Protein AF-A0A2C9LKN1-F1 (afdb_monomer_lite)

Radius of gyration: 39.39 Å; chains: 1; bounding box: 81×44×110 Å

pLDDT: mean 79.97, std 21.87, range [33.69, 97.94]

Sequence (160 aa):
MQHVTASDLLPQSVAQSTEMIQAHETTVREVFEDETLLVLQSDGPSIISSLKREEEFFSHSQDYRFSMEQVEEIHHHLQDTITRLARLADTRMNKLHNCLQLREYEEECHKVSTQQALVNGSWDIGLVIGCLTLVTLTDLPHATWTDLPHVTLTDLPHVT

Foldseek 3Di:
DDDCDPLNDQDPALVRLVVVLVVLVVVVCCVVVPPVLVCCLVCLVVVLVVLVVCCVVCVVPPVSVVVSVVSVVVNVVSVVVVVVVVVVSVVSNVVSVVSSVVNVVVVVVVVVVVVVVVVVVVVVVVVVVVVVVVVVVVPDPDDDPPDDDDDDDDDDDDDD

Structure (mmCIF, N/CA/C/O backbone):
data_AF-A0A2C9LKN1-F1
#
_entry.id   AF-A0A2C9LKN1-F1
#
loop_
_atom_site.group_PDB
_atom_site.id
_atom_site.type_symbol
_atom_site.label_atom_id
_atom_site.label_alt_id
_atom_site.label_comp_id
_atom_site.label_asym_id
_atom_site.label_entity_id
_atom_site.label_seq_id
_atom_site.pdbx_PDB_ins_code
_atom_site.Cartn_x
_atom_site.Cartn_y
_atom_site.Cartn_z
_atom_site.occupancy
_atom_site.B_iso_or_equiv
_atom_site.auth_seq_id
_atom_site.auth_comp_id
_atom_site.auth_asym_id
_atom_site.auth_atom_id
_atom_site.pdbx_PDB_model_num
ATOM 1 N N . MET A 1 1 ? 0.862 25.914 10.711 1.00 33.69 1 MET A N 1
ATOM 2 C CA . MET A 1 1 ? -0.504 25.422 10.984 1.00 33.69 1 MET A CA 1
ATOM 3 C C . MET A 1 1 ? -0.576 23.990 10.484 1.00 33.69 1 MET A C 1
ATOM 5 O O . MET A 1 1 ? -0.313 23.785 9.308 1.00 33.69 1 MET A O 1
ATOM 9 N N . GLN A 1 2 ? -0.782 23.009 11.366 1.00 41.62 2 GLN A N 1
ATOM 10 C CA . GLN A 1 2 ? -0.897 21.598 10.978 1.00 41.62 2 GLN A CA 1
ATOM 11 C C . GLN A 1 2 ? -2.321 21.348 10.482 1.00 41.62 2 GLN A C 1
ATOM 13 O O . GLN A 1 2 ? -3.282 21.586 11.209 1.00 41.62 2 GLN A O 1
ATOM 18 N N . HIS A 1 3 ? -2.447 20.938 9.224 1.00 37.59 3 HIS A N 1
ATOM 19 C CA . HIS A 1 3 ? -3.716 20.548 8.629 1.00 37.59 3 HIS A CA 1
ATOM 20 C C . HIS A 1 3 ? -3.990 19.114 9.094 1.00 37.59 3 HIS A C 1
ATOM 22 O O . HIS A 1 3 ? -3.380 18.180 8.583 1.00 37.59 3 HIS A O 1
ATOM 28 N N . VAL A 1 4 ? -4.827 18.948 10.121 1.00 43.00 4 VAL A N 1
ATOM 29 C CA . VAL A 1 4 ? -5.286 17.623 10.561 1.00 43.00 4 VAL A CA 1
ATOM 30 C C . VAL A 1 4 ? -6.109 17.059 9.413 1.00 43.00 4 VAL A C 1
ATOM 32 O O . VAL A 1 4 ? -7.183 17.572 9.095 1.00 43.00 4 VAL A O 1
ATOM 35 N N . THR A 1 5 ? -5.565 16.070 8.714 1.00 49.31 5 THR A N 1
ATOM 36 C CA . THR A 1 5 ? -6.318 15.388 7.665 1.00 49.31 5 THR A CA 1
ATOM 37 C C . THR A 1 5 ? -7.349 14.476 8.326 1.00 49.31 5 THR A C 1
ATOM 39 O O . THR A 1 5 ? -7.126 13.987 9.431 1.00 49.31 5 THR A O 1
ATOM 42 N N . ALA A 1 6 ? -8.487 14.213 7.676 1.00 53.81 6 ALA A N 1
ATOM 43 C CA . ALA A 1 6 ? -9.513 13.305 8.210 1.00 53.81 6 ALA A CA 1
ATOM 44 C C . ALA A 1 6 ? -8.967 11.894 8.535 1.00 53.81 6 ALA A C 1
ATOM 46 O O . ALA A 1 6 ? -9.572 11.156 9.305 1.00 53.81 6 ALA A O 1
ATOM 47 N N . SER A 1 7 ? -7.799 11.540 7.984 1.00 58.59 7 SER A N 1
ATOM 48 C CA . SER A 1 7 ? -7.067 10.307 8.281 1.00 58.59 7 SER A CA 1
ATOM 49 C C . SER A 1 7 ? -6.417 10.267 9.674 1.00 58.59 7 SER A C 1
ATOM 51 O O . SER A 1 7 ? -6.032 9.179 10.101 1.00 58.59 7 SER A O 1
ATOM 53 N N . ASP A 1 8 ? -6.273 11.404 10.363 1.00 64.88 8 ASP A N 1
ATOM 54 C CA . ASP A 1 8 ? -5.597 11.513 11.667 1.00 64.88 8 ASP A CA 1
ATOM 55 C C . ASP A 1 8 ? -6.571 11.536 12.858 1.00 64.88 8 ASP A C 1
ATOM 57 O O . ASP A 1 8 ? -6.150 11.526 14.016 1.00 64.88 8 ASP A O 1
ATOM 61 N N . LEU A 1 9 ? -7.880 11.578 12.597 1.00 78.56 9 LEU A N 1
ATOM 62 C CA . LEU A 1 9 ? -8.894 11.553 13.646 1.00 78.56 9 LEU A CA 1
ATOM 63 C C . LEU A 1 9 ? -9.106 10.115 14.126 1.00 78.56 9 LEU A C 1
ATOM 65 O O . LEU A 1 9 ? -9.401 9.218 13.339 1.00 78.56 9 LEU A O 1
ATOM 69 N N . LEU A 1 10 ? -8.966 9.899 15.434 1.00 83.88 10 LEU A N 1
ATOM 70 C CA . LEU A 1 10 ? -9.309 8.623 16.056 1.00 83.88 10 LEU A CA 1
ATOM 71 C C . LEU A 1 10 ? -10.837 8.454 16.070 1.00 83.88 10 LEU A C 1
ATOM 73 O O . LEU A 1 10 ? -11.538 9.410 16.421 1.00 83.88 10 LEU A O 1
ATOM 77 N N . PRO A 1 11 ? -11.365 7.258 15.753 1.00 89.31 11 PRO A N 1
ATOM 78 C CA . PRO A 1 11 ? -12.796 7.004 15.847 1.00 89.31 11 PRO A CA 1
ATOM 79 C C . PRO A 1 11 ? -13.265 7.137 17.299 1.00 89.31 11 PRO A C 1
ATOM 81 O O . PRO A 1 11 ? -12.560 6.742 18.230 1.00 89.31 11 PRO A O 1
ATOM 84 N N . GLN A 1 12 ? -14.452 7.702 17.496 1.00 89.31 12 GLN A N 1
ATOM 85 C CA . GLN A 1 12 ? -15.069 8.012 18.789 1.00 89.31 12 GLN A CA 1
ATOM 86 C C . GLN A 1 12 ? -16.100 6.966 19.233 1.00 89.31 12 GLN A C 1
ATOM 88 O O . GLN A 1 12 ? -16.553 7.013 20.371 1.00 89.31 12 GLN A O 1
ATOM 93 N N . SER A 1 13 ? -16.471 6.026 18.360 1.00 93.00 13 SER A N 1
ATOM 94 C CA . SER A 1 13 ? -17.449 4.971 18.646 1.00 93.00 13 SER A CA 1
ATOM 95 C C . SER A 1 13 ? -17.147 3.692 17.865 1.00 93.00 13 SER A C 1
ATOM 97 O O . SER A 1 13 ? -16.416 3.726 16.873 1.00 93.00 13 SER A O 1
ATOM 99 N N . VAL A 1 14 ? -17.745 2.570 18.280 1.00 95.38 14 VAL A N 1
ATOM 100 C CA . VAL A 1 14 ? -17.675 1.283 17.561 1.00 95.38 14 VAL A CA 1
ATOM 101 C C . VAL A 1 14 ? -18.204 1.419 16.128 1.00 95.38 14 VAL A C 1
ATOM 103 O O . VAL A 1 14 ? -17.573 0.948 15.179 1.00 95.38 14 VAL A O 1
ATOM 106 N N . ALA A 1 15 ? -19.324 2.128 15.952 1.00 94.81 15 ALA A N 1
ATOM 107 C CA . ALA A 1 15 ? -19.916 2.378 14.639 1.00 94.81 15 ALA A CA 1
ATOM 108 C C . ALA A 1 15 ? -18.960 3.154 13.719 1.00 94.81 15 ALA A C 1
ATOM 110 O O . ALA A 1 15 ? -18.736 2.744 12.582 1.00 94.81 15 ALA A O 1
ATOM 111 N N . GLN A 1 16 ? -18.335 4.221 14.232 1.00 94.56 16 GLN A N 1
ATOM 112 C CA . GLN A 1 16 ? -17.380 5.012 13.457 1.00 94.56 16 GLN A CA 1
ATOM 113 C C . GLN A 1 16 ? -16.110 4.214 13.130 1.00 94.56 16 GLN A C 1
ATOM 115 O O . GLN A 1 16 ? -15.618 4.289 12.008 1.00 94.56 16 GLN A O 1
ATOM 120 N N . SER A 1 17 ? -15.589 3.418 14.072 1.00 95.12 17 SER A N 1
ATOM 121 C CA . SER A 1 17 ? -14.455 2.520 13.810 1.00 95.12 17 SER A CA 1
ATOM 122 C C . SER A 1 17 ? -14.766 1.545 12.673 1.00 95.12 17 SER A C 1
ATOM 124 O O . SER A 1 17 ? -13.942 1.355 11.782 1.00 95.12 17 SER A O 1
ATOM 126 N N . THR A 1 18 ? -15.969 0.966 12.677 1.00 96.69 18 THR A N 1
ATOM 127 C CA . THR A 1 18 ? -16.418 0.011 11.654 1.00 96.69 18 THR A CA 1
ATOM 128 C C . THR A 1 18 ? -16.545 0.671 10.281 1.00 96.69 18 THR A C 1
ATOM 130 O O . THR A 1 18 ? -16.037 0.142 9.295 1.00 96.69 18 THR A O 1
ATOM 133 N N . GLU A 1 19 ? -17.162 1.853 10.215 1.00 96.31 19 GLU A N 1
ATOM 134 C CA . GLU A 1 19 ? -17.273 2.636 8.980 1.00 96.31 19 GLU A CA 1
ATOM 135 C C . GLU A 1 19 ? -15.890 2.987 8.412 1.00 96.31 19 GLU A C 1
ATOM 137 O O . GLU A 1 19 ? -15.632 2.804 7.223 1.00 96.31 19 GLU A O 1
ATOM 142 N N . MET A 1 20 ? -14.960 3.428 9.265 1.00 95.31 20 MET A N 1
ATOM 143 C CA . MET A 1 20 ? -13.597 3.759 8.846 1.00 95.31 20 MET A CA 1
ATOM 144 C C . MET A 1 20 ? -12.817 2.540 8.338 1.00 95.31 20 MET A C 1
ATOM 146 O O . MET A 1 20 ? -12.016 2.694 7.415 1.00 95.31 20 MET A O 1
ATOM 150 N N . ILE A 1 21 ? -13.039 1.346 8.905 1.00 97.06 21 ILE A N 1
ATOM 151 C CA . ILE A 1 21 ? -12.463 0.088 8.398 1.00 97.06 21 ILE A CA 1
ATOM 152 C C . ILE A 1 21 ? -12.992 -0.194 6.991 1.00 97.06 21 ILE A C 1
ATOM 154 O O . ILE A 1 21 ? -12.194 -0.349 6.073 1.00 97.06 21 ILE A O 1
ATOM 158 N N . GLN A 1 22 ? -14.312 -0.175 6.799 1.00 97.75 22 GLN A N 1
ATOM 159 C CA . GLN A 1 22 ? -14.937 -0.446 5.497 1.00 97.75 22 GLN A CA 1
ATOM 160 C C . GLN A 1 22 ? -14.511 0.559 4.420 1.00 97.75 22 GLN A C 1
ATOM 162 O O . GLN A 1 22 ? -14.242 0.190 3.271 1.00 97.75 22 GLN A O 1
ATOM 167 N N . ALA A 1 23 ? -14.422 1.838 4.791 1.00 96.31 23 ALA A N 1
ATOM 168 C CA . ALA A 1 23 ? -13.929 2.886 3.910 1.00 96.31 23 ALA A CA 1
ATOM 169 C C . ALA A 1 23 ? -12.464 2.635 3.521 1.00 96.31 23 ALA A C 1
ATOM 171 O O . ALA A 1 23 ? -12.124 2.698 2.342 1.00 96.31 23 ALA A O 1
ATOM 172 N N . HIS A 1 24 ? -11.608 2.290 4.491 1.00 96.25 24 HIS A N 1
ATOM 173 C CA . HIS A 1 24 ? -10.197 1.991 4.239 1.00 96.25 24 HIS A CA 1
ATOM 174 C C . HIS A 1 24 ? -10.017 0.738 3.372 1.00 96.25 24 HIS A C 1
ATOM 176 O O . HIS A 1 24 ? -9.255 0.785 2.414 1.00 96.25 24 HIS A O 1
ATOM 182 N N . GLU A 1 25 ? -10.757 -0.346 3.627 1.00 97.75 25 GLU A N 1
ATOM 183 C CA . GLU A 1 25 ? -10.773 -1.545 2.771 1.00 97.75 25 GLU A CA 1
ATOM 184 C C . GLU A 1 25 ? -11.139 -1.208 1.328 1.00 97.75 25 GLU A C 1
ATOM 186 O O . GLU A 1 25 ? -10.524 -1.713 0.392 1.00 97.75 25 GLU A O 1
ATOM 191 N N . THR A 1 26 ? -12.131 -0.337 1.148 1.00 97.75 26 THR A N 1
ATOM 192 C CA . THR A 1 26 ? -12.574 0.088 -0.180 1.00 97.75 26 THR A CA 1
ATOM 193 C C . THR A 1 26 ? -11.516 0.911 -0.889 1.00 97.75 26 THR A C 1
ATOM 195 O O . THR A 1 26 ? -11.163 0.575 -2.012 1.00 97.75 26 THR A O 1
ATOM 198 N N . THR A 1 27 ? -10.929 1.901 -0.216 1.00 96.38 27 THR A N 1
ATOM 199 C CA . THR A 1 27 ? -9.834 2.694 -0.786 1.00 96.38 27 THR A CA 1
ATOM 200 C C . THR A 1 27 ? -8.622 1.832 -1.140 1.00 96.38 27 THR A C 1
ATOM 202 O O . THR A 1 27 ? -8.040 2.005 -2.205 1.00 96.38 27 THR A O 1
ATOM 205 N N . VAL A 1 28 ? -8.225 0.899 -0.269 1.00 96.81 28 VAL A N 1
ATOM 206 C CA . VAL A 1 28 ? -7.109 -0.017 -0.548 1.00 96.81 28 VAL A CA 1
ATOM 207 C C . VAL A 1 28 ? -7.425 -0.852 -1.784 1.00 96.81 28 VAL A C 1
ATOM 209 O O . VAL A 1 28 ? -6.625 -0.890 -2.712 1.00 96.81 28 VAL A O 1
ATOM 212 N N . ARG A 1 29 ? -8.611 -1.458 -1.839 1.00 97.38 29 ARG A N 1
ATOM 213 C CA . ARG A 1 29 ? -9.038 -2.260 -2.984 1.00 97.38 29 ARG A CA 1
ATOM 214 C C . ARG A 1 29 ? -9.003 -1.466 -4.289 1.00 97.38 29 ARG A C 1
ATOM 216 O O . ARG A 1 29 ? -8.354 -1.899 -5.227 1.00 97.38 29 ARG A O 1
ATOM 223 N N . GLU A 1 30 ? -9.621 -0.289 -4.322 1.00 96.94 30 GLU A N 1
ATOM 224 C CA . GLU A 1 30 ? -9.669 0.571 -5.514 1.00 96.94 30 GLU A CA 1
ATOM 225 C C . GLU A 1 30 ? -8.276 0.937 -6.036 1.00 96.94 30 GLU A C 1
ATOM 227 O O . GLU A 1 30 ? -8.063 0.979 -7.242 1.00 96.94 30 GLU A O 1
ATOM 232 N N . VAL A 1 31 ? -7.315 1.176 -5.141 1.00 95.50 31 VAL A N 1
ATOM 233 C CA . VAL A 1 31 ? -5.947 1.533 -5.534 1.00 95.50 31 VAL A CA 1
ATOM 234 C C . VAL A 1 31 ? -5.160 0.328 -6.050 1.00 95.50 31 VAL A C 1
ATOM 236 O O . VAL A 1 31 ? -4.418 0.460 -7.020 1.00 95.50 31 VAL A O 1
ATOM 239 N N . PHE A 1 32 ? -5.283 -0.838 -5.410 1.00 95.94 32 PHE A N 1
ATOM 240 C CA . PHE A 1 32 ? -4.519 -2.034 -5.793 1.00 95.94 32 PHE A CA 1
ATOM 241 C C . PHE A 1 32 ? -5.170 -2.852 -6.916 1.00 95.94 32 PHE A C 1
ATOM 243 O O . PHE A 1 32 ? -4.491 -3.671 -7.529 1.00 95.94 32 PHE A O 1
ATOM 250 N N . GLU A 1 33 ? -6.450 -2.623 -7.207 1.00 96.75 33 GLU A N 1
ATOM 251 C CA . GLU A 1 33 ? -7.167 -3.209 -8.348 1.00 96.75 33 GLU A CA 1
ATOM 252 C C . GLU A 1 33 ? -7.198 -2.279 -9.572 1.00 96.75 33 GLU A C 1
ATOM 254 O O . GLU A 1 33 ? -7.864 -2.588 -10.561 1.00 96.75 33 GLU A O 1
ATOM 259 N N . ASP A 1 34 ? -6.475 -1.155 -9.540 1.00 97.06 34 ASP A N 1
ATOM 260 C CA . ASP A 1 34 ? -6.338 -0.279 -10.701 1.00 97.06 34 ASP A CA 1
ATOM 261 C C . ASP A 1 34 ? -5.708 -1.036 -11.885 1.00 97.06 34 ASP A C 1
ATOM 263 O O . ASP A 1 34 ? -4.580 -1.530 -11.815 1.00 97.06 34 ASP A O 1
ATOM 267 N N . GLU A 1 35 ? -6.447 -1.122 -12.994 1.00 96.75 35 GLU A N 1
ATOM 268 C CA . GLU A 1 35 ? -6.052 -1.892 -14.178 1.00 96.75 35 GLU A CA 1
ATOM 269 C C . GLU A 1 35 ? -4.714 -1.409 -14.752 1.00 96.75 35 GLU A C 1
ATOM 271 O O . GLU A 1 35 ? -3.876 -2.219 -15.148 1.00 96.75 35 GLU A O 1
ATOM 276 N N . THR A 1 36 ? -4.477 -0.093 -14.757 1.00 94.88 36 THR A N 1
ATOM 277 C CA . THR A 1 36 ? -3.243 0.473 -15.314 1.00 94.88 36 THR A CA 1
ATOM 278 C C . THR A 1 36 ? -2.032 0.128 -14.455 1.00 94.88 36 THR A C 1
ATOM 280 O O . THR A 1 36 ? -0.975 -0.210 -14.991 1.00 94.88 36 THR A O 1
ATOM 283 N N . LEU A 1 37 ? -2.197 0.138 -13.130 1.00 94.19 37 LEU A N 1
ATOM 284 C CA . LEU A 1 37 ? -1.179 -0.277 -12.175 1.00 94.19 37 LEU A CA 1
ATOM 285 C C . LEU A 1 37 ? -0.851 -1.765 -12.326 1.00 94.19 37 LEU A C 1
ATOM 287 O O . LEU A 1 37 ? 0.326 -2.129 -12.355 1.00 94.19 37 LEU A O 1
ATOM 291 N N . LEU A 1 38 ? -1.877 -2.611 -12.454 1.00 95.50 38 LEU A N 1
ATOM 292 C CA . LEU A 1 38 ? -1.716 -4.056 -12.612 1.00 95.50 38 LEU A CA 1
ATOM 293 C C . LEU A 1 38 ? -0.983 -4.408 -13.911 1.00 95.50 38 LEU A C 1
ATOM 295 O O . LEU A 1 38 ? -0.031 -5.188 -13.875 1.00 95.50 38 LEU A O 1
ATOM 299 N N . VAL A 1 39 ? -1.371 -3.793 -15.032 1.00 94.88 39 VAL A N 1
ATOM 300 C CA . VAL A 1 39 ? -0.696 -3.973 -16.328 1.00 94.88 39 VAL A CA 1
ATOM 301 C C . VAL A 1 39 ? 0.753 -3.495 -16.258 1.00 94.88 39 VAL A C 1
ATOM 303 O O . VAL A 1 39 ? 1.667 -4.188 -16.701 1.00 94.88 39 VAL A O 1
ATOM 306 N N . LEU A 1 40 ? 1.003 -2.327 -15.662 1.00 92.38 40 LEU A N 1
ATOM 307 C CA . LEU A 1 40 ? 2.361 -1.801 -15.543 1.00 92.38 40 LEU A CA 1
ATOM 308 C C . LEU A 1 40 ? 3.252 -2.712 -14.681 1.00 92.38 40 LEU A C 1
ATOM 310 O O . LEU A 1 40 ? 4.425 -2.917 -15.003 1.00 92.38 40 LEU A O 1
ATOM 314 N N . GLN A 1 41 ? 2.694 -3.290 -13.614 1.00 93.00 41 GLN A N 1
ATOM 315 C CA . GLN A 1 41 ? 3.391 -4.238 -12.749 1.00 93.00 41 GLN A CA 1
ATOM 316 C C . GLN A 1 41 ? 3.671 -5.576 -13.452 1.00 93.00 41 GLN A C 1
ATOM 318 O O . GLN A 1 41 ? 4.743 -6.148 -13.238 1.00 93.00 41 GLN A O 1
ATOM 323 N N . SER A 1 42 ? 2.746 -6.074 -14.282 1.00 94.31 42 SER A N 1
ATOM 324 C CA . SER A 1 42 ? 2.924 -7.337 -15.011 1.00 94.31 42 SER A CA 1
ATOM 325 C C . SER A 1 42 ? 3.899 -7.214 -16.176 1.00 94.31 42 SER A C 1
ATOM 327 O O . SER A 1 42 ? 4.744 -8.090 -16.377 1.00 94.31 42 SER A O 1
ATOM 329 N N . ASP A 1 43 ? 3.802 -6.125 -16.936 1.00 95.19 43 ASP A N 1
ATOM 330 C CA . ASP A 1 43 ? 4.479 -6.001 -18.225 1.00 95.19 43 ASP A CA 1
ATOM 331 C C . ASP A 1 43 ? 5.880 -5.405 -18.085 1.00 95.19 43 ASP A C 1
ATOM 333 O O . ASP A 1 43 ? 6.773 -5.743 -18.865 1.00 95.19 43 ASP A O 1
ATOM 337 N N . GLY A 1 44 ? 6.112 -4.576 -17.061 1.00 95.12 44 GLY A N 1
ATOM 338 C CA . GLY A 1 44 ? 7.395 -3.921 -16.793 1.00 95.12 44 GLY A CA 1
ATOM 339 C C . GLY A 1 44 ? 8.607 -4.867 -16.845 1.00 95.12 44 GLY A C 1
ATOM 340 O O . GLY A 1 44 ? 9.538 -4.609 -17.616 1.00 95.12 44 GLY A O 1
ATOM 341 N N . PRO A 1 45 ? 8.605 -6.006 -16.125 1.00 96.31 45 PRO A N 1
ATOM 342 C CA . PRO A 1 45 ? 9.700 -6.976 -16.175 1.00 96.31 45 PRO A CA 1
ATOM 343 C C . PRO A 1 45 ? 9.927 -7.577 -17.570 1.00 96.31 45 PRO A C 1
ATOM 345 O O . PRO A 1 45 ? 11.072 -7.813 -17.967 1.00 96.31 45 PRO A O 1
ATOM 348 N N . SER A 1 46 ? 8.850 -7.817 -18.324 1.00 96.62 46 SER A N 1
ATOM 349 C CA . SER A 1 46 ? 8.908 -8.363 -19.685 1.00 96.62 46 SER A CA 1
ATOM 350 C C . SER A 1 46 ? 9.501 -7.351 -20.670 1.00 96.62 46 SER A C 1
ATOM 352 O O . SER A 1 46 ? 10.381 -7.696 -21.466 1.00 96.62 46 SER A O 1
ATOM 354 N N . ILE A 1 47 ? 9.088 -6.085 -20.566 1.00 95.38 47 ILE A N 1
ATOM 355 C CA . ILE A 1 47 ? 9.616 -4.973 -21.366 1.00 95.38 47 ILE A CA 1
ATOM 356 C C . ILE A 1 47 ? 11.107 -4.786 -21.079 1.00 95.38 47 ILE A C 1
ATOM 358 O O . ILE A 1 47 ? 11.910 -4.806 -22.007 1.00 95.38 47 ILE A O 1
ATOM 362 N N . ILE A 1 48 ? 11.502 -4.705 -19.804 1.00 96.81 48 ILE A N 1
ATOM 363 C CA . ILE A 1 48 ? 12.912 -4.577 -19.393 1.00 96.81 48 ILE A CA 1
ATOM 364 C C . ILE A 1 48 ? 13.748 -5.743 -19.920 1.00 96.81 48 ILE A C 1
ATOM 366 O O . ILE A 1 48 ? 14.834 -5.537 -20.456 1.00 96.81 48 ILE A O 1
ATOM 370 N N . SER A 1 49 ? 13.246 -6.973 -19.804 1.00 96.69 49 SER A N 1
ATOM 371 C CA . SER A 1 49 ? 13.949 -8.163 -20.299 1.00 96.69 49 SER A CA 1
ATOM 372 C C . SER A 1 49 ? 14.107 -8.161 -21.820 1.00 96.69 49 SER A C 1
ATOM 374 O O . SER A 1 49 ? 15.111 -8.649 -22.339 1.00 96.69 49 SER A O 1
ATOM 376 N N . SER A 1 50 ? 13.117 -7.626 -22.536 1.00 94.81 50 SER A N 1
ATOM 377 C CA . SER A 1 50 ? 13.158 -7.491 -23.992 1.00 94.81 50 SER A CA 1
ATOM 378 C C . SER A 1 50 ? 14.164 -6.424 -24.414 1.00 94.81 50 SER A C 1
ATOM 380 O O . SER A 1 50 ? 15.012 -6.715 -25.251 1.00 94.81 50 SER A O 1
ATOM 382 N N . LEU A 1 51 ? 14.159 -5.259 -23.756 1.00 94.25 51 LEU A N 1
ATOM 383 C CA . LEU A 1 51 ? 15.150 -4.203 -23.976 1.00 94.25 51 LEU A CA 1
ATOM 384 C C . LEU A 1 51 ? 16.569 -4.721 -23.724 1.00 94.25 51 LEU A C 1
ATOM 386 O O . LEU A 1 51 ? 17.412 -4.631 -24.605 1.00 94.25 51 LEU A O 1
ATOM 390 N N . LYS A 1 52 ? 16.818 -5.404 -22.599 1.00 94.94 52 LYS A N 1
ATOM 391 C CA . LYS A 1 52 ? 18.130 -6.014 -22.303 1.00 94.94 52 LYS A CA 1
ATOM 392 C C . LYS A 1 52 ? 18.633 -6.964 -23.384 1.00 94.94 52 LYS A C 1
ATOM 394 O O . LYS A 1 52 ? 19.834 -7.073 -23.590 1.00 94.94 52 LYS A O 1
ATOM 399 N N . ARG A 1 53 ? 17.739 -7.654 -24.093 1.00 94.62 53 ARG A N 1
ATOM 400 C CA . ARG A 1 53 ? 18.132 -8.531 -25.203 1.00 94.62 53 ARG A CA 1
ATOM 401 C C . ARG A 1 53 ? 18.646 -7.744 -26.410 1.00 94.62 53 ARG A C 1
ATOM 403 O O . ARG A 1 53 ? 19.452 -8.261 -27.174 1.00 94.62 53 ARG A O 1
ATOM 410 N N . GLU A 1 54 ? 18.186 -6.510 -26.583 1.00 91.94 54 GLU A N 1
ATOM 411 C CA . GLU A 1 54 ? 18.621 -5.612 -27.652 1.00 91.94 54 GLU A CA 1
ATOM 412 C C . GLU A 1 54 ? 19.945 -4.898 -27.329 1.00 91.94 54 GLU A C 1
ATOM 414 O O . GLU A 1 54 ? 20.578 -4.342 -28.228 1.00 91.94 54 GLU A O 1
ATOM 419 N N . GLU A 1 55 ? 20.410 -4.959 -26.076 1.00 91.94 55 GLU A N 1
ATOM 420 C CA . GLU A 1 55 ? 21.648 -4.319 -25.613 1.00 91.94 55 GLU A CA 1
ATOM 421 C C . GLU A 1 55 ? 22.867 -4.697 -26.464 1.00 91.94 55 GLU A C 1
ATOM 423 O O . GLU A 1 55 ? 23.719 -3.851 -26.734 1.00 91.94 55 GLU A O 1
ATOM 428 N N . GLU A 1 56 ? 22.931 -5.931 -26.970 1.00 86.81 56 GLU A N 1
ATOM 429 C CA . GLU A 1 56 ? 24.021 -6.387 -27.840 1.00 86.81 56 GLU A CA 1
ATOM 430 C C . GLU A 1 56 ? 24.149 -5.539 -29.121 1.00 86.81 56 GLU A C 1
ATOM 432 O O . GLU A 1 56 ? 25.264 -5.267 -29.574 1.00 86.81 56 GLU A O 1
ATOM 437 N N . PHE A 1 57 ? 23.030 -5.050 -29.666 1.00 90.38 57 PHE A N 1
ATOM 438 C CA . PHE A 1 57 ? 22.990 -4.240 -30.889 1.00 90.38 57 PHE A CA 1
ATOM 439 C C . PHE A 1 57 ? 23.222 -2.747 -30.630 1.00 90.38 57 PHE A C 1
ATOM 441 O O . PHE A 1 57 ? 23.661 -2.027 -31.528 1.00 90.38 57 PHE A O 1
ATOM 448 N N . PHE A 1 58 ? 22.961 -2.282 -29.406 1.00 90.75 58 PHE A N 1
ATOM 449 C CA . PHE A 1 58 ? 22.992 -0.862 -29.041 1.00 90.75 58 PHE A CA 1
ATOM 450 C C . PHE A 1 58 ? 24.010 -0.520 -27.948 1.00 90.75 58 PHE A C 1
ATOM 452 O O . PHE A 1 58 ? 24.054 0.618 -27.490 1.00 90.75 58 PHE A O 1
ATOM 459 N N . SER A 1 59 ? 24.883 -1.457 -27.580 1.00 79.94 59 SER A N 1
ATOM 460 C CA . SER A 1 59 ? 25.873 -1.336 -26.495 1.00 79.94 59 SER A CA 1
ATOM 461 C C . SER A 1 59 ? 26.770 -0.090 -26.565 1.00 79.94 59 SER A C 1
ATOM 463 O O . SER A 1 59 ? 27.252 0.395 -25.543 1.00 79.94 59 SER A O 1
ATOM 465 N N . HIS A 1 60 ? 26.981 0.459 -27.763 1.00 90.06 60 HIS A N 1
ATOM 466 C CA . HIS A 1 60 ? 27.814 1.643 -27.997 1.00 90.06 60 HIS A CA 1
ATOM 467 C C . HIS A 1 60 ? 27.019 2.961 -27.945 1.00 90.06 60 HIS A C 1
ATOM 469 O O . HIS A 1 60 ? 27.611 4.040 -27.912 1.00 90.06 60 HIS A O 1
ATOM 475 N N . SER A 1 61 ? 25.686 2.888 -27.942 1.00 95.75 61 SER A N 1
ATOM 476 C CA . SER A 1 61 ? 24.796 4.043 -27.871 1.00 95.75 61 SER A CA 1
ATOM 477 C C . SER A 1 61 ? 24.656 4.515 -26.425 1.00 95.75 61 SER A C 1
ATOM 479 O O . SER A 1 61 ? 24.120 3.812 -25.567 1.00 95.75 61 SER A O 1
ATOM 481 N N . GLN A 1 62 ? 25.132 5.731 -26.149 1.00 94.81 62 GLN A N 1
ATOM 482 C CA . GLN A 1 62 ? 24.957 6.365 -24.839 1.00 94.81 62 GLN A CA 1
ATOM 483 C C . GLN A 1 62 ? 23.478 6.624 -24.538 1.00 94.81 62 GLN A C 1
ATOM 485 O O . GLN A 1 62 ? 23.039 6.381 -23.418 1.00 94.81 62 GLN A O 1
ATOM 490 N N . ASP A 1 63 ? 22.705 7.029 -25.547 1.00 95.19 63 ASP A N 1
ATOM 491 C CA . ASP A 1 63 ? 21.273 7.298 -25.404 1.00 95.19 63 ASP A CA 1
ATOM 492 C C . ASP A 1 63 ? 20.504 6.036 -25.005 1.00 95.19 63 ASP A C 1
ATOM 494 O O . ASP A 1 63 ? 19.619 6.094 -24.150 1.00 95.19 63 ASP A O 1
ATOM 498 N N . TYR A 1 64 ? 20.873 4.882 -25.576 1.00 95.56 64 TYR A N 1
ATOM 499 C CA . TYR A 1 64 ? 20.296 3.593 -25.195 1.00 95.56 64 TYR A CA 1
ATOM 500 C C . TYR A 1 64 ? 20.608 3.264 -23.733 1.00 95.56 64 TYR A C 1
ATOM 502 O O . TYR A 1 64 ? 19.694 2.978 -22.967 1.00 95.56 64 TYR A O 1
ATOM 510 N N . ARG A 1 65 ? 21.879 3.359 -23.320 1.00 94.69 65 ARG A N 1
ATOM 511 C CA . ARG A 1 65 ? 22.299 3.053 -21.941 1.00 94.69 65 ARG A CA 1
ATOM 512 C C . ARG A 1 65 ? 21.613 3.956 -20.917 1.00 94.69 65 ARG A C 1
ATOM 514 O O . ARG A 1 65 ? 21.122 3.459 -19.910 1.00 94.69 65 ARG A O 1
ATOM 521 N N . PHE A 1 66 ? 21.534 5.253 -21.202 1.00 95.44 66 PHE A N 1
ATOM 522 C CA . PHE A 1 66 ? 20.846 6.222 -20.350 1.00 95.44 66 PHE A CA 1
ATOM 523 C C . PHE A 1 66 ? 19.335 5.963 -20.279 1.00 95.44 66 PHE A C 1
ATOM 525 O O . PHE A 1 66 ? 18.732 6.034 -19.212 1.00 95.44 66 PHE A O 1
ATOM 532 N N . SER A 1 67 ? 18.703 5.635 -21.408 1.00 95.50 67 SER A N 1
ATOM 533 C CA . SER A 1 67 ? 17.278 5.282 -21.431 1.00 95.50 67 SER A CA 1
ATOM 534 C C . SER A 1 67 ? 17.012 3.984 -20.669 1.00 95.50 67 SER A C 1
ATOM 536 O O . SER A 1 67 ? 16.037 3.903 -19.929 1.00 95.50 67 SER A O 1
ATOM 538 N N . MET A 1 68 ? 17.892 2.990 -20.806 1.00 95.88 68 MET A N 1
ATOM 539 C CA . MET A 1 68 ? 17.796 1.720 -20.093 1.00 95.88 68 MET A CA 1
ATOM 540 C C . MET A 1 68 ? 17.892 1.924 -18.577 1.00 95.88 68 MET A C 1
ATOM 542 O O . MET A 1 68 ? 17.034 1.431 -17.852 1.00 95.88 68 MET A O 1
ATOM 546 N N . GLU A 1 69 ? 18.875 2.702 -18.111 1.00 95.88 69 GLU A N 1
ATOM 547 C CA . GLU A 1 69 ? 19.034 3.052 -16.693 1.00 95.88 69 GLU A CA 1
ATOM 548 C C . GLU A 1 69 ? 17.770 3.724 -16.136 1.00 95.88 69 GLU A C 1
ATOM 550 O O . GLU A 1 69 ? 17.253 3.304 -15.103 1.00 95.88 69 GLU A O 1
ATOM 555 N N . GLN A 1 70 ? 17.201 4.694 -16.860 1.00 97.06 70 GLN A N 1
ATOM 556 C CA . GLN A 1 70 ? 15.959 5.355 -16.444 1.00 97.06 70 GLN A CA 1
ATOM 557 C C . GLN A 1 70 ? 14.758 4.405 -16.394 1.00 97.06 70 GLN A C 1
ATOM 559 O O . GLN A 1 70 ? 13.941 4.496 -15.480 1.00 97.06 70 GLN A O 1
ATOM 564 N N . VAL A 1 71 ? 14.616 3.498 -17.366 1.00 95.94 71 VAL A N 1
ATOM 565 C CA . VAL A 1 71 ? 13.518 2.517 -17.371 1.00 95.94 71 VAL A CA 1
ATOM 566 C C . VAL A 1 71 ? 13.633 1.578 -16.169 1.00 95.94 71 VAL A C 1
ATOM 568 O O . VAL A 1 71 ? 12.627 1.298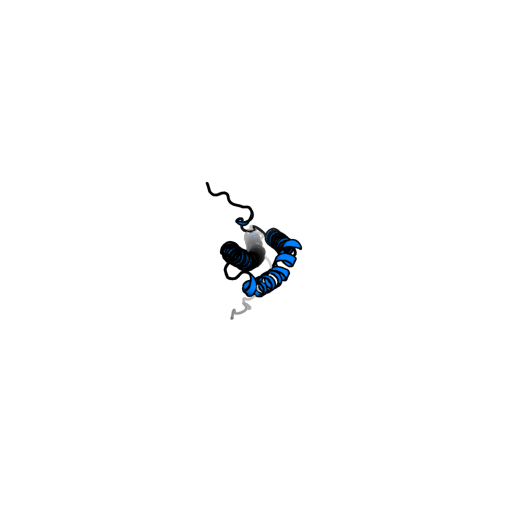 -15.512 1.00 95.94 71 VAL A O 1
ATOM 571 N N . GLU A 1 72 ? 14.843 1.116 -15.848 1.00 96.19 72 GLU A N 1
ATOM 572 C CA . GLU A 1 72 ? 15.084 0.298 -14.657 1.00 96.19 72 GLU A CA 1
ATOM 573 C C . GLU A 1 72 ? 14.802 1.067 -13.365 1.00 96.19 72 GLU A C 1
ATOM 575 O O . GLU A 1 72 ? 14.144 0.527 -12.474 1.00 96.19 72 GLU A O 1
ATOM 580 N N . GLU A 1 73 ? 15.245 2.324 -13.273 1.00 97.38 73 GLU A N 1
ATOM 581 C CA . GLU A 1 73 ? 15.017 3.183 -12.110 1.00 97.38 73 GLU A CA 1
ATOM 582 C C . GLU A 1 73 ? 13.523 3.440 -11.884 1.00 97.38 73 GLU A C 1
ATOM 584 O O . GLU A 1 73 ? 13.025 3.244 -10.775 1.00 97.38 73 GLU A O 1
ATOM 589 N N . ILE A 1 74 ? 12.777 3.805 -12.933 1.00 95.81 74 ILE A N 1
ATOM 590 C CA . ILE A 1 74 ? 11.330 4.047 -12.851 1.00 95.81 74 ILE A CA 1
ATOM 591 C C . ILE A 1 74 ? 10.595 2.774 -12.432 1.00 95.81 74 ILE A C 1
ATOM 593 O O . ILE A 1 74 ? 9.733 2.820 -11.551 1.00 95.81 74 ILE A O 1
ATOM 597 N N . HIS A 1 75 ? 10.937 1.628 -13.024 1.00 95.88 75 HIS A N 1
ATOM 598 C CA . HIS A 1 75 ? 10.314 0.362 -12.655 1.00 95.88 75 HIS A CA 1
ATOM 599 C C . HIS A 1 75 ? 10.647 -0.031 -11.211 1.00 95.88 75 HIS A C 1
ATOM 601 O O . HIS A 1 75 ? 9.764 -0.461 -10.470 1.00 95.88 75 HIS A O 1
ATOM 607 N N . HIS A 1 76 ? 11.894 0.145 -10.773 1.00 96.81 76 HIS A N 1
ATOM 608 C CA . HIS A 1 76 ? 12.275 -0.109 -9.388 1.00 96.81 76 HIS A CA 1
ATOM 609 C C . HIS A 1 76 ? 11.517 0.807 -8.420 1.00 96.81 76 HIS A C 1
ATOM 611 O O . HIS A 1 76 ? 10.934 0.326 -7.447 1.00 96.81 76 HIS A O 1
ATOM 617 N N . HIS A 1 77 ? 11.442 2.103 -8.728 1.00 96.50 77 HIS A N 1
ATOM 618 C CA . HIS A 1 77 ? 10.722 3.076 -7.917 1.00 96.50 77 HIS A CA 1
ATOM 619 C C . HIS A 1 77 ? 9.225 2.761 -7.815 1.00 96.50 77 HIS A C 1
ATOM 621 O O . HIS A 1 77 ? 8.636 2.899 -6.740 1.00 96.50 77 HIS A O 1
ATOM 627 N N . LEU A 1 78 ? 8.613 2.294 -8.906 1.00 95.62 78 LEU A N 1
ATOM 628 C CA . LEU A 1 78 ? 7.236 1.808 -8.906 1.00 95.62 78 LEU A CA 1
ATOM 629 C C . LEU A 1 78 ? 7.060 0.649 -7.915 1.00 95.62 78 LEU A C 1
ATOM 631 O O . LEU A 1 78 ? 6.193 0.724 -7.045 1.00 95.62 78 LEU A O 1
ATOM 635 N N . GLN A 1 79 ? 7.893 -0.394 -8.002 1.00 96.44 79 GLN A N 1
ATOM 636 C CA . GLN A 1 79 ? 7.793 -1.565 -7.118 1.00 96.44 79 GLN A CA 1
ATOM 637 C C . GLN A 1 79 ? 7.990 -1.198 -5.642 1.00 96.44 79 GLN A C 1
ATOM 639 O O . GLN A 1 79 ? 7.238 -1.651 -4.771 1.00 96.44 79 GLN A O 1
ATOM 644 N N . ASP A 1 80 ? 8.961 -0.333 -5.356 1.00 97.44 80 ASP A N 1
ATOM 645 C CA . ASP A 1 80 ? 9.219 0.171 -4.008 1.00 97.44 80 ASP A CA 1
ATOM 646 C C . ASP A 1 80 ? 8.034 0.979 -3.473 1.00 97.44 80 ASP A C 1
ATOM 648 O O . ASP A 1 80 ? 7.623 0.812 -2.319 1.00 97.44 80 ASP A O 1
ATOM 652 N N . THR A 1 81 ? 7.443 1.826 -4.316 1.00 96.62 81 THR A N 1
ATOM 653 C CA . THR A 1 81 ? 6.284 2.646 -3.951 1.00 96.62 81 THR A CA 1
ATOM 654 C C . THR A 1 81 ? 5.058 1.782 -3.674 1.00 96.62 81 THR A C 1
ATOM 656 O O . THR A 1 81 ? 4.414 1.976 -2.642 1.00 96.62 81 THR A O 1
ATOM 659 N N . ILE A 1 82 ? 4.772 0.785 -4.518 1.00 96.44 82 ILE A N 1
ATOM 660 C CA . ILE A 1 82 ? 3.683 -0.185 -4.314 1.00 96.44 82 ILE A CA 1
ATOM 661 C C . ILE A 1 82 ? 3.885 -0.942 -2.997 1.00 96.44 82 ILE A C 1
ATOM 663 O O . ILE A 1 82 ? 2.982 -1.006 -2.161 1.00 96.44 82 ILE A O 1
ATOM 667 N N . THR A 1 83 ? 5.095 -1.456 -2.762 1.00 97.00 83 THR A N 1
ATOM 668 C CA . THR A 1 83 ? 5.431 -2.194 -1.535 1.00 97.00 83 THR A CA 1
ATOM 669 C C . THR A 1 83 ? 5.267 -1.319 -0.294 1.00 97.00 83 THR A C 1
ATOM 671 O O . THR A 1 83 ? 4.726 -1.748 0.730 1.00 97.00 83 THR A O 1
ATOM 674 N N . ARG A 1 84 ? 5.724 -0.065 -0.361 1.00 97.88 84 ARG A N 1
ATOM 675 C CA . ARG A 1 84 ? 5.564 0.902 0.726 1.00 97.88 84 ARG A CA 1
ATOM 676 C C . ARG A 1 84 ? 4.094 1.220 0.974 1.00 97.88 84 ARG A C 1
ATOM 678 O O . ARG A 1 84 ? 3.693 1.303 2.135 1.00 97.88 84 ARG A O 1
ATOM 685 N N . LEU A 1 85 ? 3.303 1.396 -0.080 1.00 96.88 85 LEU A N 1
ATOM 686 C CA . LEU A 1 85 ? 1.882 1.689 0.037 1.00 96.88 85 LEU A CA 1
ATOM 687 C C . LEU A 1 85 ? 1.125 0.526 0.682 1.00 96.88 85 LEU A C 1
ATOM 689 O O . LEU A 1 85 ? 0.338 0.767 1.593 1.00 96.88 85 LEU A O 1
ATOM 693 N N . ALA A 1 86 ? 1.431 -0.717 0.299 1.00 97.38 86 ALA A N 1
ATOM 694 C CA . ALA A 1 86 ? 0.832 -1.911 0.895 1.00 97.38 86 ALA A CA 1
ATOM 695 C C . ALA A 1 86 ? 1.117 -1.969 2.403 1.00 97.38 86 ALA A C 1
ATOM 697 O O . ALA A 1 86 ? 0.2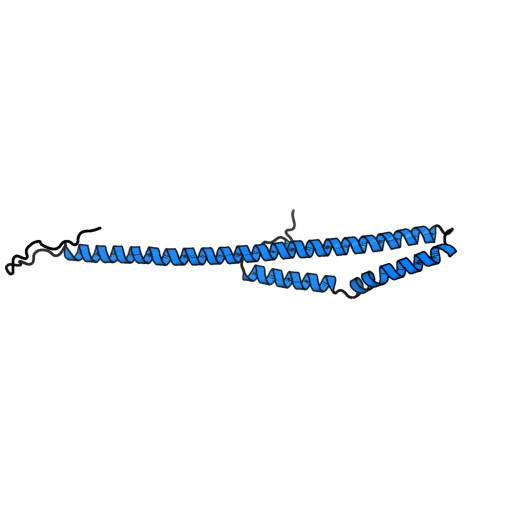06 -2.079 3.221 1.00 97.38 86 ALA A O 1
ATOM 698 N N . ARG A 1 87 ? 2.374 -1.732 2.799 1.00 97.94 87 ARG A N 1
ATOM 699 C CA . ARG A 1 87 ? 2.757 -1.660 4.219 1.00 97.94 87 ARG A CA 1
ATOM 700 C C . ARG A 1 87 ? 2.026 -0.553 4.979 1.00 97.94 87 ARG A C 1
ATOM 702 O O . ARG A 1 87 ? 1.659 -0.747 6.139 1.00 97.94 87 ARG A O 1
ATOM 709 N N . LEU A 1 88 ? 1.838 0.618 4.368 1.00 97.00 88 LEU A N 1
ATOM 710 C CA . LEU A 1 88 ? 1.098 1.726 4.982 1.00 97.00 88 LEU A CA 1
ATOM 711 C C . LEU A 1 88 ? -0.392 1.397 5.129 1.00 97.00 88 LEU A C 1
ATOM 713 O O . LEU A 1 88 ? -0.969 1.686 6.180 1.00 97.00 88 LEU A O 1
ATOM 717 N N . ALA A 1 89 ? -0.989 0.769 4.115 1.00 96.56 89 ALA A N 1
ATOM 718 C CA . ALA A 1 89 ? -2.367 0.300 4.135 1.00 96.56 89 ALA A CA 1
ATOM 719 C C . ALA A 1 89 ? -2.597 -0.716 5.260 1.00 96.56 89 ALA A C 1
ATOM 721 O O . ALA A 1 89 ? -3.494 -0.509 6.079 1.00 96.56 89 ALA A O 1
ATOM 722 N N . ASP A 1 90 ? -1.734 -1.726 5.376 1.00 97.62 90 ASP A N 1
ATOM 723 C CA . ASP A 1 90 ? -1.793 -2.732 6.443 1.00 97.62 90 ASP A CA 1
ATOM 724 C C . ASP A 1 90 ? -1.589 -2.106 7.824 1.00 97.62 90 ASP A C 1
ATOM 726 O O . ASP A 1 90 ? -2.318 -2.386 8.776 1.00 97.62 90 ASP A O 1
ATOM 730 N N . THR A 1 91 ? -0.620 -1.194 7.944 1.00 96.75 91 THR A N 1
ATOM 731 C CA . THR A 1 91 ? -0.358 -0.482 9.202 1.00 96.75 91 THR A CA 1
ATOM 732 C C . THR A 1 91 ? -1.586 0.304 9.654 1.00 96.75 91 THR A C 1
ATOM 734 O O . THR A 1 91 ? -1.945 0.272 10.833 1.00 96.75 91 THR A O 1
ATOM 737 N N . ARG A 1 92 ? -2.239 1.021 8.733 1.00 95.12 92 ARG A N 1
ATOM 738 C CA . ARG A 1 92 ? -3.466 1.762 9.036 1.00 95.12 92 ARG A CA 1
ATOM 739 C C . ARG A 1 92 ? -4.619 0.819 9.372 1.00 95.12 92 ARG A C 1
ATOM 741 O O . ARG A 1 92 ? -5.332 1.097 10.332 1.00 95.12 92 ARG A O 1
ATOM 748 N N . MET A 1 93 ? -4.761 -0.292 8.653 1.00 96.12 93 MET A N 1
ATOM 749 C CA . MET A 1 93 ? -5.790 -1.296 8.925 1.00 96.12 93 MET A CA 1
ATOM 750 C C . MET A 1 93 ? -5.662 -1.853 10.346 1.00 96.12 93 MET A C 1
ATOM 752 O O . MET A 1 93 ? -6.616 -1.821 11.120 1.00 96.12 93 MET A O 1
ATOM 756 N N . ASN A 1 94 ? -4.451 -2.251 10.738 1.00 96.56 94 ASN A N 1
ATOM 757 C CA . ASN A 1 94 ? -4.169 -2.746 12.085 1.00 96.56 94 ASN A CA 1
ATOM 758 C C . ASN A 1 94 ? -4.493 -1.702 13.162 1.00 96.56 94 ASN A C 1
ATOM 760 O O . ASN A 1 94 ? -5.087 -2.024 14.189 1.00 96.56 94 ASN A O 1
ATOM 764 N N . LYS A 1 95 ? -4.150 -0.428 12.927 1.00 95.12 95 LYS A N 1
ATOM 765 C CA . LYS A 1 95 ? -4.511 0.663 13.846 1.00 95.12 95 LYS A CA 1
ATOM 766 C C . LYS A 1 95 ? -6.024 0.823 13.989 1.00 95.12 95 LYS A C 1
ATOM 768 O O . LYS A 1 95 ? -6.491 1.027 15.106 1.00 95.12 95 LYS A O 1
ATOM 773 N N . LEU A 1 96 ? -6.779 0.730 12.895 1.00 95.50 96 LEU A N 1
ATOM 774 C CA . LEU A 1 96 ? -8.240 0.816 12.929 1.00 95.50 96 LEU A CA 1
ATOM 775 C C . LEU A 1 96 ? -8.858 -0.362 13.687 1.00 95.50 96 LEU A C 1
ATOM 777 O O . LEU A 1 96 ? -9.739 -0.145 14.515 1.00 95.50 96 LEU A O 1
ATOM 781 N N . HIS A 1 97 ? -8.348 -1.578 13.487 1.00 96.81 97 HIS A N 1
ATOM 782 C CA . HIS A 1 97 ? -8.809 -2.749 14.231 1.00 96.81 97 HIS A CA 1
ATOM 783 C C . HIS A 1 97 ? -8.525 -2.624 15.737 1.00 96.81 97 HIS A C 1
ATOM 785 O O . HIS A 1 97 ? -9.401 -2.883 16.557 1.00 96.81 97 HIS A O 1
ATOM 791 N N . ASN A 1 98 ? -7.348 -2.115 16.113 1.00 95.38 98 ASN A N 1
ATOM 792 C CA . ASN A 1 98 ? -7.037 -1.814 17.514 1.00 95.38 98 ASN A CA 1
ATOM 793 C C . ASN A 1 98 ? -7.980 -0.749 18.098 1.00 95.38 98 ASN A C 1
ATOM 795 O O . ASN A 1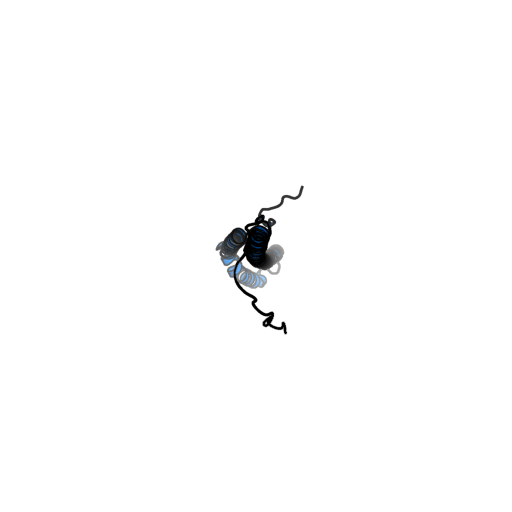 98 ? -8.394 -0.854 19.251 1.00 95.38 98 ASN A O 1
ATOM 799 N N . CYS A 1 99 ? -8.332 0.280 17.318 1.00 94.69 99 CYS A N 1
ATOM 800 C CA . CYS A 1 99 ? -9.297 1.287 17.756 1.00 94.69 99 CYS A CA 1
ATOM 801 C C . CYS A 1 99 ? -10.689 0.682 17.963 1.00 94.69 99 CYS A C 1
ATOM 803 O O . CYS A 1 99 ? -11.345 1.016 18.943 1.00 94.69 99 CYS A O 1
ATOM 805 N N . LEU A 1 100 ? -11.132 -0.212 17.074 1.00 96.00 100 LEU A N 1
ATOM 806 C CA . LEU A 1 100 ? -12.397 -0.929 17.227 1.00 96.00 100 LEU A CA 1
ATOM 807 C C . LEU A 1 100 ? -12.422 -1.726 18.537 1.00 96.00 100 LEU A C 1
ATOM 809 O O . LEU A 1 100 ? -13.312 -1.502 19.351 1.00 96.00 100 LEU A O 1
ATOM 813 N N . GLN A 1 101 ? -11.401 -2.552 18.779 1.00 96.88 101 GLN A N 1
ATOM 814 C CA . GLN A 1 101 ? -11.283 -3.345 20.008 1.00 96.88 101 GLN A CA 1
ATOM 815 C C . GLN A 1 101 ? -11.300 -2.471 21.269 1.00 96.88 101 GLN A C 1
ATOM 817 O O . GLN A 1 101 ? -11.951 -2.809 22.257 1.00 96.88 101 GLN A O 1
ATOM 822 N N . LEU A 1 102 ? -10.610 -1.324 21.242 1.00 95.44 102 LEU A N 1
ATOM 823 C CA . LEU A 1 102 ? -10.620 -0.381 22.359 1.00 95.44 102 LEU A CA 1
ATOM 824 C C . LEU A 1 102 ? -12.022 0.195 22.607 1.00 95.44 102 LEU A C 1
ATOM 826 O O . LEU A 1 102 ? -12.444 0.282 23.756 1.00 95.44 102 LEU A O 1
ATOM 830 N N . ARG A 1 103 ? -12.754 0.564 21.548 1.00 94.69 103 ARG A N 1
ATOM 831 C CA . ARG A 1 103 ? -14.119 1.103 21.673 1.00 94.69 103 ARG A CA 1
ATOM 832 C C . ARG A 1 103 ? -15.113 0.060 22.174 1.00 94.69 103 ARG A C 1
ATOM 834 O O . ARG A 1 103 ? -15.934 0.384 23.024 1.00 94.69 103 ARG A O 1
ATOM 841 N N . GLU A 1 104 ? -15.011 -1.179 21.705 1.00 96.00 104 GLU A N 1
ATOM 842 C CA . GLU A 1 104 ? -15.824 -2.289 22.217 1.00 96.00 104 GLU A CA 1
ATOM 843 C C . GLU A 1 104 ? -15.564 -2.504 23.712 1.00 96.00 104 GLU A C 1
ATOM 845 O O . GLU A 1 104 ? -16.499 -2.593 24.505 1.00 96.00 104 GLU A O 1
ATOM 850 N N . TYR A 1 105 ? -14.293 -2.498 24.120 1.00 95.06 105 TYR A N 1
ATOM 851 C CA . TYR A 1 105 ? -13.919 -2.615 25.526 1.00 95.06 105 TYR A CA 1
ATOM 852 C C . TYR A 1 105 ? -14.476 -1.467 26.386 1.00 95.06 105 TYR A C 1
ATOM 854 O O . TYR A 1 105 ? -15.017 -1.711 27.464 1.00 95.06 105 TYR A O 1
ATOM 862 N N . GLU A 1 106 ? -14.381 -0.218 25.920 1.00 93.56 106 GLU A N 1
ATOM 863 C CA . GLU A 1 106 ? -14.943 0.947 26.618 1.00 93.56 106 GLU A CA 1
ATOM 864 C C . GLU A 1 106 ? -16.467 0.838 26.804 1.00 93.56 106 GLU A C 1
ATOM 866 O O . GLU A 1 106 ? -16.973 1.129 27.895 1.00 93.56 106 GLU A O 1
ATOM 871 N N . GLU A 1 107 ? -17.202 0.389 25.780 1.00 94.00 107 GLU A N 1
ATOM 872 C CA . GLU A 1 107 ? -18.649 0.154 25.873 1.00 94.00 107 GLU A CA 1
ATOM 873 C C . GLU A 1 107 ? -18.986 -0.944 26.891 1.00 94.00 107 GLU A C 1
ATOM 875 O O . GLU A 1 107 ? -19.900 -0.770 27.702 1.00 94.00 107 GLU A O 1
ATOM 880 N N . GLU A 1 108 ? -18.235 -2.047 26.908 1.00 93.56 108 GLU A N 1
ATOM 881 C CA . GLU A 1 108 ? -18.420 -3.120 27.892 1.00 93.56 108 GLU A CA 1
ATOM 882 C C . GLU A 1 108 ? -18.130 -2.644 29.324 1.00 93.56 108 GLU A C 1
ATOM 884 O O . GLU A 1 108 ? -18.922 -2.898 30.235 1.00 93.56 108 GLU A O 1
ATOM 889 N N . CYS A 1 109 ? -17.061 -1.870 29.543 1.00 92.12 109 CYS A N 1
ATOM 890 C CA . CYS A 1 109 ? -16.794 -1.249 30.844 1.00 92.12 109 CYS A CA 1
ATOM 891 C C . CYS A 1 109 ? -17.943 -0.336 31.292 1.00 92.12 109 CYS A C 1
ATOM 893 O O . CYS A 1 109 ? -18.332 -0.353 32.465 1.00 92.12 109 CYS A O 1
ATOM 895 N N . HIS A 1 110 ? -18.513 0.446 30.372 1.00 91.94 110 HIS A N 1
ATOM 896 C CA . HIS A 1 110 ? -19.647 1.312 30.675 1.00 91.94 110 HIS A CA 1
ATOM 897 C C . HIS A 1 110 ? -20.901 0.505 31.055 1.00 91.94 110 HIS A C 1
ATOM 899 O O . HIS A 1 110 ? -21.581 0.838 32.030 1.00 91.94 110 HIS A O 1
ATOM 905 N N . LYS A 1 111 ? -21.184 -0.599 30.352 1.00 91.50 111 LYS A N 1
ATOM 906 C CA . LYS A 1 111 ? -22.287 -1.518 30.689 1.00 91.50 111 LYS A CA 1
ATOM 907 C C . LYS A 1 111 ? -22.120 -2.115 32.087 1.00 91.50 111 LYS A C 1
ATOM 909 O O . LYS A 1 111 ? -23.059 -2.082 32.877 1.00 91.50 111 LYS A O 1
ATOM 914 N N . VAL A 1 112 ? -20.924 -2.591 32.433 1.00 90.94 112 VAL A N 1
ATOM 915 C CA . VAL A 1 112 ? -20.650 -3.146 33.771 1.00 90.94 112 VAL A CA 1
ATOM 916 C C . VAL A 1 112 ? -20.807 -2.075 34.856 1.00 90.94 112 VAL A C 1
ATOM 918 O O . VAL A 1 112 ? -21.454 -2.313 35.876 1.00 90.94 112 VAL A O 1
ATOM 921 N N . SER A 1 113 ? -20.279 -0.869 34.629 1.00 86.06 113 SER A N 1
ATOM 922 C CA . SER A 1 113 ? -20.379 0.239 35.587 1.00 86.06 113 SER A CA 1
ATOM 923 C C . SER A 1 113 ? -21.830 0.668 35.837 1.00 86.06 113 SER A C 1
ATOM 925 O O . SER A 1 113 ? -22.239 0.840 36.987 1.00 86.06 113 SER A O 1
ATOM 927 N N . THR A 1 114 ? -22.631 0.786 34.776 1.00 88.81 114 THR A N 1
ATOM 928 C CA . THR A 1 114 ? -24.054 1.147 34.883 1.00 88.81 114 THR A CA 1
ATOM 929 C C . THR A 1 114 ? -24.873 0.057 35.577 1.00 88.81 114 THR A C 1
ATOM 931 O O . THR A 1 114 ? -25.690 0.370 36.443 1.00 88.81 114 THR A O 1
ATOM 934 N N . GLN A 1 115 ? -24.612 -1.221 35.289 1.00 83.62 115 GLN A N 1
ATOM 935 C CA . GLN A 1 115 ? -25.239 -2.344 35.996 1.00 83.62 115 GLN A CA 1
ATOM 936 C C . GLN A 1 115 ? -24.903 -2.340 37.491 1.00 83.62 115 GLN A C 1
ATOM 938 O O . GLN A 1 115 ? -25.792 -2.514 38.325 1.00 83.62 115 GLN A O 1
ATOM 943 N N . GLN A 1 116 ? -23.644 -2.089 37.852 1.00 76.56 116 GLN A N 1
ATOM 944 C CA . GLN A 1 116 ? -23.228 -2.048 39.251 1.00 76.56 116 GLN A CA 1
ATOM 945 C C . GLN A 1 116 ? -23.831 -0.855 40.007 1.00 76.56 116 GLN A C 1
ATOM 947 O O . GLN A 1 116 ? -24.210 -1.000 41.168 1.00 76.56 116 GLN A O 1
ATOM 952 N N . ALA A 1 117 ?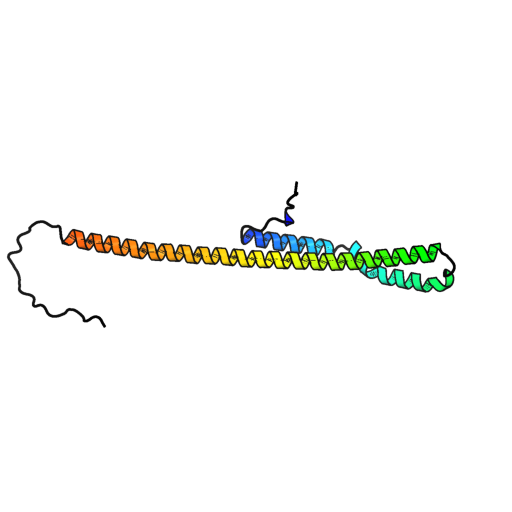 -23.997 0.297 39.351 1.00 77.25 117 ALA A N 1
ATOM 953 C CA . ALA A 1 117 ? -24.697 1.444 39.928 1.00 77.25 117 ALA A CA 1
ATOM 954 C C . ALA A 1 117 ? -26.180 1.144 40.212 1.00 77.25 117 ALA A C 1
ATOM 956 O O . ALA A 1 117 ? -26.685 1.512 41.272 1.00 77.25 117 ALA A O 1
ATOM 957 N N . LEU A 1 118 ? -26.865 0.432 39.310 1.00 76.31 118 LEU A N 1
ATOM 958 C CA . LEU A 1 118 ? -28.254 -0.000 39.516 1.00 76.31 118 LEU A CA 1
ATOM 959 C C . LEU A 1 118 ? -28.379 -0.984 40.685 1.00 76.31 118 LEU A C 1
ATOM 961 O O . LEU A 1 118 ? -29.283 -0.853 41.508 1.00 76.31 118 LEU A O 1
ATOM 965 N N . VAL A 1 119 ? -27.453 -1.942 40.784 1.00 75.38 119 VAL A N 1
ATOM 966 C CA . VAL A 1 119 ? -27.417 -2.905 41.891 1.00 75.38 119 VAL A CA 1
ATOM 967 C C . VAL A 1 119 ? -27.158 -2.187 43.216 1.00 75.38 119 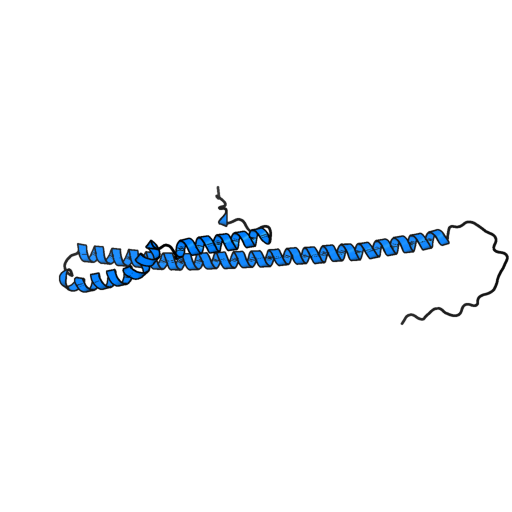VAL A C 1
ATOM 969 O O . VAL A 1 119 ? -27.932 -2.359 44.151 1.00 75.38 119 VAL A O 1
ATOM 972 N N . ASN A 1 120 ? -26.140 -1.328 43.296 1.00 72.12 120 ASN A N 1
ATOM 973 C CA . ASN A 1 120 ? -25.802 -0.588 44.517 1.00 72.12 120 ASN A CA 1
ATOM 974 C C . ASN A 1 120 ? -26.928 0.359 44.964 1.00 72.12 120 ASN A C 1
ATOM 976 O O . ASN A 1 120 ? -27.286 0.360 46.140 1.00 72.12 120 ASN A O 1
ATOM 980 N N . GLY A 1 121 ? -27.562 1.075 44.031 1.00 60.41 121 GLY A N 1
ATOM 981 C CA . GLY A 1 121 ? -28.735 1.901 44.332 1.00 60.41 121 GLY A CA 1
ATOM 982 C C . GLY A 1 121 ? -29.945 1.092 44.821 1.00 60.41 121 GLY A C 1
ATOM 983 O O . GLY A 1 121 ? -30.740 1.590 45.615 1.00 60.41 121 GLY A O 1
ATOM 984 N N . SER A 1 122 ? -30.074 -0.176 44.409 1.00 57.38 122 SER A N 1
ATOM 985 C CA . SER A 1 122 ? -31.131 -1.075 44.890 1.00 57.38 122 SER A CA 1
ATOM 986 C C . SER A 1 122 ? -30.941 -1.487 46.355 1.00 57.38 122 SER A C 1
ATOM 988 O O . SER A 1 122 ? -31.933 -1.621 47.075 1.00 57.38 122 SER A O 1
ATOM 990 N N . TRP A 1 123 ? -29.699 -1.679 46.814 1.00 55.94 123 TRP A N 1
ATOM 991 C CA . TRP A 1 123 ? -29.417 -1.966 48.227 1.00 55.94 123 TRP A CA 1
ATOM 992 C C . TRP A 1 123 ? -29.623 -0.727 49.109 1.00 55.94 123 TRP A C 1
ATOM 994 O O . TRP A 1 123 ? -30.137 -0.864 50.218 1.00 55.94 123 TRP A O 1
ATOM 1004 N N . ASP A 1 124 ? -29.324 0.475 48.603 1.00 55.81 124 ASP A N 1
ATOM 1005 C CA . ASP A 1 124 ? -29.581 1.737 49.316 1.00 55.81 124 ASP A CA 1
ATOM 1006 C C . ASP A 1 124 ? -31.082 2.003 49.507 1.00 55.81 124 ASP A C 1
ATOM 1008 O O . ASP A 1 124 ? -31.511 2.364 50.602 1.00 55.81 124 ASP A O 1
ATOM 1012 N N . ILE A 1 125 ? -31.918 1.755 48.491 1.00 59.19 125 ILE A N 1
ATOM 1013 C CA . ILE A 1 125 ? -33.382 1.867 48.633 1.00 59.19 125 ILE A CA 1
ATOM 1014 C C . ILE A 1 125 ? -33.910 0.817 49.623 1.00 59.19 125 ILE A C 1
ATOM 1016 O O . ILE A 1 125 ? -34.749 1.135 50.464 1.00 59.19 125 ILE A O 1
ATOM 1020 N N . GLY A 1 126 ? -33.405 -0.420 49.565 1.00 56.53 126 GLY A N 1
ATOM 1021 C CA . GLY A 1 126 ? -33.782 -1.486 50.498 1.00 56.53 126 GLY A CA 1
ATOM 1022 C C . GLY A 1 126 ? -33.422 -1.169 51.954 1.00 56.53 126 GLY A C 1
ATOM 1023 O O . GLY A 1 126 ? -34.238 -1.395 52.847 1.00 56.53 126 GLY A O 1
ATOM 1024 N N . LEU A 1 127 ? -32.243 -0.583 52.195 1.00 56.75 127 LEU A N 1
ATOM 1025 C CA . LEU A 1 127 ? -31.802 -0.142 53.520 1.00 56.75 127 LEU A CA 1
ATOM 1026 C C . LEU A 1 127 ? -32.617 1.062 54.017 1.00 56.75 127 LEU A C 1
ATOM 1028 O O . LEU A 1 127 ? -33.021 1.088 55.175 1.00 56.75 127 LEU A O 1
ATOM 1032 N N . VAL A 1 128 ? -32.917 2.035 53.149 1.00 57.03 128 VAL A N 1
ATOM 1033 C CA . VAL A 1 128 ? -33.736 3.211 53.495 1.00 57.03 128 VAL A CA 1
ATOM 1034 C C . VAL A 1 128 ? -35.181 2.814 53.806 1.00 57.03 128 VAL A C 1
ATOM 1036 O O . VAL A 1 128 ? -35.730 3.286 54.799 1.00 57.03 128 VAL A O 1
ATOM 1039 N N . ILE A 1 129 ? -35.790 1.912 53.026 1.00 59.75 129 ILE A N 1
ATOM 1040 C CA . ILE A 1 129 ? -37.137 1.384 53.302 1.00 59.75 129 ILE A CA 1
ATOM 1041 C C . ILE A 1 129 ? -37.131 0.541 54.584 1.00 59.75 129 ILE A C 1
ATOM 1043 O O . ILE A 1 129 ? -37.994 0.737 55.438 1.00 59.75 129 ILE A O 1
ATOM 1047 N N . GLY A 1 130 ? -36.141 -0.341 54.763 1.00 56.03 130 GLY A N 1
ATOM 1048 C CA . GLY A 1 130 ? -35.973 -1.127 55.988 1.00 56.03 130 GLY A CA 1
ATOM 1049 C C . GLY A 1 130 ? -35.859 -0.242 57.234 1.00 56.03 130 GLY A C 1
ATOM 1050 O O . GLY A 1 130 ? -36.588 -0.440 58.205 1.00 56.03 130 GLY A O 1
ATOM 1051 N N . CYS A 1 131 ? -35.035 0.806 57.178 1.00 56.69 131 CYS A N 1
ATOM 1052 C CA . CYS A 1 131 ? -34.895 1.788 58.253 1.00 56.69 131 CYS A CA 1
ATOM 1053 C C . CYS A 1 131 ? -36.174 2.613 58.478 1.00 56.69 131 CYS A C 1
ATOM 1055 O O . CYS A 1 131 ? -36.551 2.819 59.630 1.00 56.69 131 CYS A O 1
ATOM 1057 N N . LEU A 1 132 ? -36.886 3.037 57.422 1.00 53.47 132 LEU A N 1
ATOM 1058 C CA . LEU A 1 132 ? -38.169 3.739 57.568 1.00 53.47 132 LEU A CA 1
ATOM 1059 C C . LEU A 1 132 ? -39.221 2.858 58.256 1.00 53.47 132 LEU A C 1
ATOM 1061 O O . LEU A 1 132 ? -39.924 3.340 59.142 1.00 53.47 132 LEU A O 1
ATOM 1065 N N . THR A 1 133 ? -39.307 1.570 57.904 1.00 52.38 133 THR A N 1
ATOM 1066 C CA . THR A 1 133 ? -40.247 0.642 58.558 1.00 52.38 133 THR A CA 1
ATOM 1067 C C . THR A 1 133 ? -39.914 0.411 60.032 1.00 52.38 133 THR A C 1
ATOM 1069 O O . THR A 1 133 ? -40.828 0.363 60.855 1.00 52.38 133 THR A O 1
ATOM 1072 N N . LEU A 1 134 ? -38.624 0.357 60.391 1.00 50.78 134 LEU A N 1
ATOM 1073 C CA . LEU A 1 134 ? -38.182 0.207 61.780 1.00 50.78 134 LEU A CA 1
ATOM 1074 C C . LEU A 1 134 ? -38.518 1.445 62.632 1.00 50.78 134 LEU A C 1
ATOM 1076 O O . LEU A 1 134 ? -38.979 1.296 63.760 1.00 50.78 134 LEU A O 1
ATOM 1080 N N . VAL A 1 135 ? -38.353 2.653 62.079 1.00 49.59 135 VAL A N 1
ATOM 1081 C CA . VAL A 1 135 ? -38.637 3.925 62.774 1.00 49.59 135 VAL A CA 1
ATOM 1082 C C . VAL A 1 135 ? -40.143 4.152 62.956 1.00 49.59 135 VAL A C 1
ATOM 1084 O O . VAL A 1 135 ? -40.580 4.580 64.022 1.00 49.59 135 VAL A O 1
ATOM 1087 N N . THR A 1 136 ? -40.978 3.777 61.977 1.00 49.34 136 THR A N 1
ATOM 1088 C CA . THR A 1 136 ? -42.446 3.874 62.130 1.00 49.34 136 THR A CA 1
ATOM 1089 C C . THR A 1 136 ? -43.028 2.922 63.179 1.00 49.34 136 THR A C 1
ATOM 1091 O O . THR A 1 136 ? -44.141 3.151 63.647 1.00 49.34 136 THR A O 1
ATOM 1094 N N . LEU A 1 137 ? -42.293 1.870 63.567 1.00 47.31 137 LEU A N 1
ATOM 1095 C CA . LEU A 1 137 ? -42.729 0.932 64.604 1.00 47.31 137 LEU A CA 1
ATOM 1096 C C . LEU A 1 137 ? -42.367 1.395 66.026 1.00 47.31 137 LEU A C 1
ATOM 1098 O O . LEU A 1 137 ? -42.958 0.904 66.986 1.00 47.31 137 LEU A O 1
ATOM 1102 N N . THR A 1 138 ? -41.417 2.323 66.173 1.00 49.28 138 THR A N 1
ATOM 1103 C CA . THR A 1 138 ? -40.932 2.803 67.479 1.00 49.28 138 THR A CA 1
ATOM 1104 C C . THR A 1 138 ? -41.530 4.137 67.926 1.00 49.28 138 THR A C 1
ATOM 1106 O O . THR A 1 138 ? -41.436 4.455 69.106 1.00 49.28 138 THR A O 1
ATOM 1109 N N . ASP A 1 139 ? -42.189 4.882 67.031 1.00 43.66 139 ASP A N 1
ATOM 1110 C CA . ASP A 1 139 ? -42.719 6.229 67.314 1.00 43.66 139 ASP A CA 1
ATOM 1111 C C . ASP A 1 139 ? -44.256 6.307 67.443 1.00 43.66 139 ASP A C 1
ATOM 1113 O O . ASP A 1 139 ? -44.841 7.385 67.325 1.00 43.66 139 ASP A O 1
ATOM 1117 N N . LEU A 1 140 ? -44.952 5.195 67.720 1.00 41.69 140 LEU A N 1
ATOM 1118 C CA . LEU A 1 140 ? -46.388 5.245 68.038 1.00 41.69 140 LEU A CA 1
ATOM 1119 C C . LEU A 1 140 ? -46.599 5.563 69.538 1.00 41.69 140 LEU A C 1
ATOM 1121 O O . LEU A 1 140 ? -46.247 4.739 70.388 1.00 41.69 140 LEU A O 1
ATOM 1125 N N . PRO A 1 141 ? -47.185 6.719 69.915 1.00 43.88 141 PRO A N 1
ATOM 1126 C CA . PRO A 1 141 ? -47.370 7.071 71.315 1.00 43.88 141 PRO A CA 1
ATOM 1127 C C . PRO A 1 141 ? -48.533 6.282 71.930 1.00 43.88 141 PRO A C 1
ATOM 1129 O O . PRO A 1 141 ? -49.667 6.338 71.464 1.00 43.88 141 PRO A O 1
ATOM 1132 N N . HIS A 1 142 ? -48.214 5.573 73.014 1.00 47.44 142 HIS A N 1
ATOM 1133 C CA . HIS A 1 142 ? -49.093 5.144 74.106 1.00 47.44 142 HIS A CA 1
ATOM 1134 C C . HIS A 1 142 ? -50.520 4.704 73.729 1.00 47.44 142 HIS A C 1
ATOM 1136 O O . HIS A 1 142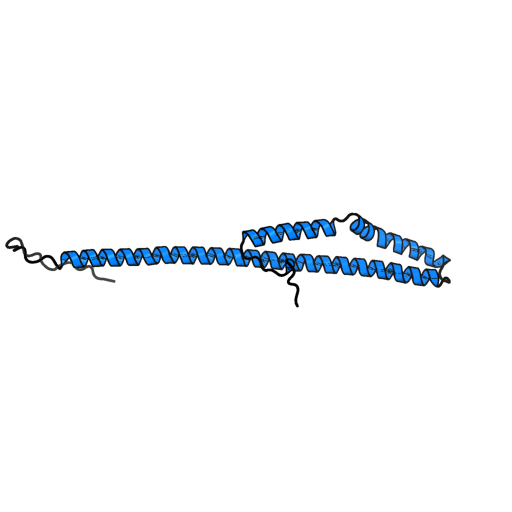 ? -51.495 5.385 74.041 1.00 47.44 142 HIS A O 1
ATOM 1142 N N . ALA A 1 143 ? -50.657 3.489 73.195 1.00 39.72 143 ALA A N 1
ATOM 1143 C CA . ALA A 1 143 ? -51.864 2.700 73.429 1.00 39.72 143 ALA A CA 1
ATOM 1144 C C . ALA A 1 143 ? -51.572 1.688 74.545 1.00 39.72 143 ALA A C 1
ATOM 1146 O O . ALA A 1 143 ? -50.681 0.849 74.439 1.00 39.72 143 ALA A O 1
ATOM 1147 N N . THR A 1 144 ? -52.293 1.831 75.651 1.00 43.97 144 THR A N 1
ATOM 1148 C CA . THR A 1 144 ? -52.285 0.953 76.822 1.00 43.97 144 THR A CA 1
ATOM 1149 C C . THR A 1 144 ? -52.568 -0.497 76.424 1.00 43.97 144 THR A C 1
ATOM 1151 O O . THR A 1 144 ? -53.708 -0.842 76.128 1.00 43.97 144 THR A O 1
ATOM 1154 N N . TRP A 1 145 ? -51.541 -1.346 76.453 1.00 36.91 145 TRP A N 1
ATOM 1155 C CA . TRP A 1 145 ? -51.673 -2.802 76.354 1.00 36.91 145 TRP A CA 1
ATOM 1156 C C . TRP A 1 145 ? -51.642 -3.413 77.756 1.00 36.91 145 TRP A C 1
ATOM 1158 O O . TRP A 1 145 ? -50.652 -3.992 78.194 1.00 36.91 145 TRP A O 1
ATOM 1168 N N . THR A 1 146 ? -52.739 -3.257 78.493 1.00 39.97 146 THR A N 1
ATOM 1169 C CA . THR A 1 146 ? -53.114 -4.254 79.498 1.00 39.97 146 THR A CA 1
ATOM 1170 C C . THR A 1 146 ? -53.787 -5.383 78.740 1.00 39.97 146 THR A C 1
ATOM 1172 O O . THR A 1 146 ? -54.975 -5.280 78.464 1.00 39.97 146 THR A O 1
ATOM 1175 N N . ASP A 1 147 ? -53.002 -6.361 78.292 1.00 38.19 147 ASP A N 1
ATOM 1176 C CA . ASP A 1 147 ? -53.370 -7.779 78.236 1.00 38.19 147 ASP A CA 1
ATOM 1177 C C . ASP A 1 147 ? -52.408 -8.565 77.331 1.00 38.19 147 ASP A C 1
ATOM 1179 O O . ASP A 1 147 ? -52.169 -8.202 76.180 1.00 38.19 147 ASP A O 1
ATOM 1183 N N . LEU A 1 148 ? -51.969 -9.710 77.871 1.00 37.31 148 LEU A N 1
ATOM 1184 C CA . LEU A 1 148 ? -51.388 -10.893 77.212 1.00 37.31 148 LEU A CA 1
ATOM 1185 C C . LEU A 1 148 ? -49.851 -10.999 77.020 1.00 37.31 148 LEU A C 1
ATOM 1187 O O . LEU A 1 148 ? -49.135 -10.004 77.046 1.00 37.31 148 LEU A O 1
ATOM 1191 N N . PRO A 1 149 ? -49.310 -12.242 77.002 1.00 39.88 149 PRO A N 1
ATOM 1192 C CA . PRO A 1 149 ? -48.669 -12.847 78.168 1.00 39.88 149 PRO A CA 1
ATOM 1193 C C . PRO A 1 149 ? -47.150 -13.012 77.999 1.00 39.88 149 PRO A C 1
ATOM 1195 O O . PRO A 1 149 ? -46.597 -12.857 76.915 1.00 39.88 149 PRO A O 1
ATOM 1198 N N . HIS A 1 150 ? -46.479 -13.366 79.097 1.00 48.16 150 HIS A N 1
ATOM 1199 C CA . HIS A 1 150 ? -45.047 -13.662 79.158 1.00 48.16 150 HIS A CA 1
ATOM 1200 C C . HIS A 1 150 ? -44.612 -14.659 78.073 1.00 48.16 150 HIS A C 1
ATOM 1202 O O . HIS A 1 150 ? -44.903 -15.851 78.169 1.00 48.16 150 HIS A O 1
ATOM 1208 N N . VAL A 1 151 ? -43.871 -14.178 77.073 1.00 43.34 151 VAL A N 1
ATOM 1209 C CA . VAL A 1 151 ? -43.117 -15.031 76.150 1.00 43.34 151 VAL A CA 1
ATOM 1210 C C . VAL A 1 151 ? -41.662 -15.012 76.599 1.00 43.34 151 VAL A C 1
ATOM 1212 O O . VAL A 1 151 ? -41.021 -13.964 76.669 1.00 43.34 151 VAL A O 1
ATOM 1215 N N . THR A 1 152 ? -41.178 -16.183 76.999 1.00 39.59 152 THR A N 1
ATOM 1216 C CA . THR A 1 152 ? -39.823 -16.412 77.490 1.00 39.59 152 THR A CA 1
ATOM 1217 C C . THR A 1 152 ? -38.792 -16.275 76.379 1.00 39.59 152 THR A C 1
ATOM 1219 O O . THR A 1 152 ? -38.992 -16.714 75.250 1.00 39.59 152 THR A O 1
ATOM 1222 N N . LEU A 1 153 ? -37.666 -15.673 76.753 1.00 42.06 153 LEU A N 1
ATOM 1223 C CA . LEU A 1 153 ? -36.476 -15.440 75.950 1.00 42.06 153 LEU A CA 1
ATOM 1224 C C . LEU A 1 153 ? -35.742 -16.763 75.660 1.00 42.06 153 LEU A C 1
ATOM 1226 O O . LEU A 1 153 ? -34.805 -17.117 76.369 1.00 42.06 153 LEU A O 1
ATOM 1230 N N . THR A 1 154 ? -36.151 -17.485 74.624 1.00 45.09 154 THR A N 1
ATOM 1231 C CA . THR A 1 154 ? -35.360 -18.567 74.019 1.00 45.09 154 THR A CA 1
ATOM 1232 C C . THR A 1 154 ? -35.639 -18.579 72.527 1.00 45.09 154 THR A C 1
ATOM 1234 O O . THR A 1 154 ? -36.711 -19.013 72.125 1.00 45.09 154 THR A O 1
ATOM 1237 N N . ASP A 1 155 ? -34.713 -17.996 71.763 1.00 39.25 155 ASP A N 1
ATOM 1238 C CA . ASP A 1 155 ? -34.293 -18.398 70.407 1.00 39.25 155 ASP A CA 1
ATOM 1239 C C . ASP A 1 155 ? -33.744 -17.184 69.641 1.00 39.25 155 ASP A C 1
ATOM 1241 O O . ASP A 1 155 ? -34.367 -16.633 68.735 1.00 39.25 155 ASP A O 1
ATOM 1245 N N . LEU A 1 156 ? -32.528 -16.762 70.011 1.00 43.53 156 LEU A N 1
ATOM 1246 C CA . LEU A 1 156 ? -31.641 -16.107 69.049 1.00 43.53 156 LEU A CA 1
ATOM 1247 C C . LEU A 1 156 ? -30.930 -17.212 68.251 1.00 43.53 156 LEU A C 1
ATOM 1249 O O . LEU A 1 156 ? -30.271 -18.046 68.878 1.00 43.53 156 LEU A O 1
ATOM 1253 N N . PRO A 1 157 ? -30.971 -17.221 66.907 1.00 47.97 157 PRO A N 1
ATOM 1254 C CA . PRO A 1 157 ? -30.076 -18.072 66.141 1.00 47.97 157 PRO A CA 1
ATOM 1255 C C . PRO A 1 157 ? -28.638 -17.557 66.280 1.00 47.97 157 PRO A C 1
ATOM 1257 O O . PRO A 1 157 ? -28.337 -16.386 66.038 1.00 47.97 157 PRO A O 1
ATOM 1260 N N . HIS A 1 158 ? -27.754 -18.458 66.703 1.00 44.34 158 HIS A N 1
ATOM 1261 C CA . HIS A 1 158 ? -26.315 -18.254 66.742 1.00 44.34 158 HIS A CA 1
ATOM 1262 C C . HIS A 1 158 ? -25.777 -17.970 65.338 1.00 44.34 158 HIS A C 1
ATOM 1264 O O . HIS A 1 158 ? -25.965 -18.759 64.416 1.00 44.34 158 HIS A O 1
ATOM 1270 N N . VAL A 1 159 ? -25.088 -16.839 65.200 1.00 41.34 159 VAL A N 1
ATOM 1271 C CA . VAL A 1 159 ? -24.225 -16.551 64.056 1.00 41.34 159 VAL A CA 1
ATOM 1272 C C . VAL A 1 159 ? -23.002 -17.458 64.159 1.00 41.34 159 VAL A C 1
ATOM 1274 O O . VAL A 1 159 ? -22.257 -17.396 65.140 1.00 41.34 159 VAL A O 1
ATOM 1277 N N . THR A 1 160 ? -22.795 -18.307 63.159 1.00 44.09 160 THR A N 1
ATOM 1278 C CA . THR A 1 160 ? -21.488 -18.869 62.796 1.00 44.09 160 THR A CA 1
ATOM 1279 C C . THR A 1 160 ? -21.434 -18.994 61.285 1.00 44.09 160 THR A C 1
ATOM 1281 O O . THR A 1 160 ? -22.443 -19.459 60.710 1.00 44.09 160 THR A O 1
#

Organism: Biomphalaria glabrata (NCBI:txid6526)

Secondary structure (DSSP, 8-state):
-----GGGPPPSSHHHHHHHHHHHHHHHHHHHT-HHHHHHHHHHHHHHHHHHHHHHHHTT-HHHHHHHHHHHHHHHHHHHHHHHHHHHHHHHHHHHHHHHHHHHHHHHHHHHHHHHHHHHHHHHHHHHHHHHHHHHHH-----------------PPPP-

InterPro domains:
  IPR052231 Rho GEF and signaling-related domain-containing protein [PTHR45845] (9-114)